Protein AF-A0A814M4G8-F1 (afdb_monomer_lite)

Foldseek 3Di:
DPPVVVCVVVQVVCCVPFVKHWDWDQDPVVRDIDIDIDGPPVVVVVSVVVVVVVVVVVVVPPVPPCPPPPPDDPVVVVVQVQLVVLVCLLAVLPDDPVNLCCCPPNPPHDPLSPLSSVSNCQCNVVVHDDDDPSCVCRRNNVPPDDPPPPPDDDDD

pLDDT: mean 81.51, std 15.32, range [40.41, 97.06]

Sequence (156 aa):
MKMSHIFKPMIWRWEAERQAKITVNPNTSTKNITVKVVARDSDYENIKKEFKSFVRWLGYCAVMRRVPPRVFRPQVRAQYHDIEERISHITDTKRTSIDLYKSVKGPNATRETRMEVVAWIAVCKFSCKVEGGFIRDWVVGVYTSRPADSSLKPKE

Structure (mmCIF, N/CA/C/O backbone):
data_AF-A0A814M4G8-F1
#
_entry.id   AF-A0A814M4G8-F1
#
loop_
_atom_site.group_PDB
_atom_site.id
_atom_site.type_symbol
_atom_site.label_atom_id
_atom_site.label_alt_id
_atom_site.label_comp_id
_atom_site.label_asym_id
_atom_site.label_entity_id
_atom_site.label_seq_id
_atom_site.pdbx_PDB_ins_code
_atom_site.Cartn_x
_atom_site.Cartn_y
_atom_site.Cartn_z
_atom_site.occupancy
_atom_site.B_iso_or_equiv
_atom_site.auth_seq_id
_atom_site.auth_comp_id
_atom_site.auth_asym_id
_atom_site.auth_atom_id
_atom_site.pdbx_PDB_model_num
ATOM 1 N N . MET A 1 1 ? -15.710 3.480 -4.086 1.00 45.94 1 MET A N 1
ATOM 2 C CA . MET A 1 1 ? -14.853 3.178 -2.917 1.00 45.94 1 MET A CA 1
ATOM 3 C C . MET A 1 1 ? -15.509 3.803 -1.687 1.00 45.94 1 MET A C 1
ATOM 5 O O . MET A 1 1 ? -15.704 5.013 -1.687 1.00 45.94 1 MET A O 1
ATOM 9 N N . LYS A 1 2 ? -15.968 3.011 -0.705 1.00 60.41 2 LYS A N 1
ATOM 10 C CA . LYS A 1 2 ? -16.637 3.556 0.494 1.00 60.41 2 LYS A CA 1
ATOM 11 C C . LYS A 1 2 ? -15.586 4.265 1.358 1.00 60.41 2 LYS A C 1
ATOM 13 O O . LYS A 1 2 ? -14.723 3.602 1.925 1.00 60.41 2 LYS A O 1
ATOM 18 N N . MET A 1 3 ? -15.646 5.599 1.442 1.00 70.06 3 MET A N 1
ATOM 19 C CA . MET A 1 3 ? -14.689 6.415 2.213 1.00 70.06 3 MET A CA 1
ATOM 20 C C . MET A 1 3 ? -14.584 6.005 3.688 1.00 70.06 3 MET A C 1
ATOM 22 O O . MET A 1 3 ? -13.578 6.289 4.315 1.00 70.06 3 MET A O 1
ATOM 26 N N . SER A 1 4 ? -15.562 5.288 4.245 1.00 78.62 4 SER A N 1
ATOM 27 C CA . SER A 1 4 ? -15.514 4.803 5.628 1.00 78.62 4 SER A CA 1
ATOM 28 C C . SER A 1 4 ? -14.353 3.842 5.916 1.00 78.62 4 SER A C 1
ATOM 30 O O . SER A 1 4 ? -13.894 3.778 7.053 1.00 78.62 4 SER A O 1
ATOM 32 N N . HIS A 1 5 ? -13.829 3.123 4.915 1.00 84.12 5 HIS A N 1
ATOM 33 C CA . HIS A 1 5 ? -12.745 2.158 5.136 1.00 84.12 5 HIS A CA 1
ATOM 34 C C . HIS A 1 5 ? -11.422 2.802 5.558 1.00 84.12 5 HIS A C 1
ATOM 36 O O . HIS A 1 5 ? -10.676 2.178 6.306 1.00 84.12 5 HIS A O 1
ATOM 42 N N . ILE A 1 6 ? -11.152 4.044 5.141 1.00 87.12 6 ILE A N 1
ATOM 43 C CA . ILE A 1 6 ? -9.894 4.740 5.467 1.00 87.12 6 ILE A CA 1
ATOM 44 C C . ILE A 1 6 ? -9.783 5.055 6.966 1.00 87.12 6 ILE A C 1
ATOM 46 O O . ILE A 1 6 ? -8.686 5.225 7.481 1.00 87.12 6 ILE A O 1
ATOM 50 N N . PHE A 1 7 ? -10.919 5.099 7.670 1.00 90.81 7 PHE A N 1
ATOM 51 C CA . PHE A 1 7 ? -10.979 5.361 9.106 1.00 90.81 7 PHE A CA 1
ATOM 52 C C . PHE A 1 7 ? -10.863 4.084 9.949 1.00 90.81 7 PHE A C 1
ATOM 54 O O . PHE A 1 7 ? -10.677 4.189 11.156 1.00 90.81 7 PHE A O 1
ATOM 61 N N . LYS A 1 8 ? -10.950 2.882 9.351 1.00 92.06 8 LYS A N 1
ATOM 62 C CA . LYS A 1 8 ? -10.970 1.606 10.094 1.00 92.06 8 LYS A CA 1
ATOM 63 C C . LYS A 1 8 ? -9.789 1.419 11.055 1.00 92.06 8 LYS A C 1
ATOM 65 O O . LYS A 1 8 ? -10.059 1.040 12.188 1.00 92.06 8 LYS A O 1
ATOM 70 N N . PRO A 1 9 ? -8.526 1.690 10.672 1.00 91.88 9 PRO A N 1
ATOM 71 C CA . PRO A 1 9 ? -7.402 1.516 11.595 1.00 91.88 9 PRO A CA 1
ATOM 72 C C . PRO A 1 9 ? -7.505 2.432 12.819 1.00 91.88 9 PRO A C 1
ATOM 74 O O . PRO A 1 9 ? -7.268 2.002 13.943 1.00 91.88 9 PRO A O 1
ATOM 77 N N . MET A 1 10 ? -7.921 3.682 12.602 1.00 93.12 10 MET A N 1
ATOM 78 C CA . MET A 1 10 ? -8.103 4.656 13.676 1.00 93.12 10 MET A CA 1
ATOM 79 C C . MET A 1 10 ? -9.275 4.270 14.5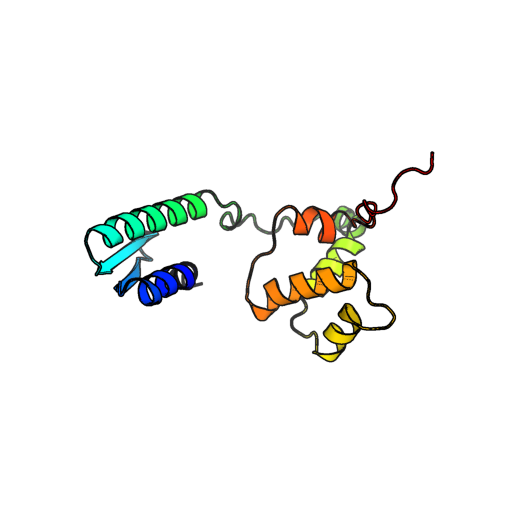88 1.00 93.12 10 MET A C 1
ATOM 81 O O . MET A 1 10 ? -9.129 4.322 15.804 1.00 93.12 10 MET A O 1
ATOM 85 N N . ILE A 1 11 ? -10.406 3.836 14.016 1.00 95.50 11 ILE A N 1
ATOM 86 C CA . ILE A 1 11 ? -11.563 3.328 14.773 1.00 95.50 11 ILE A CA 1
ATOM 87 C C . ILE A 1 11 ? -11.144 2.141 15.641 1.00 95.50 11 ILE A C 1
ATOM 89 O O . ILE A 1 11 ? -11.350 2.173 16.849 1.00 95.50 11 ILE A O 1
ATOM 93 N N . TRP A 1 12 ? -10.499 1.142 15.032 1.00 94.81 12 TRP A N 1
ATOM 94 C CA . TRP A 1 12 ? -10.065 -0.072 15.717 1.00 94.81 12 TRP A CA 1
ATOM 95 C C . TRP A 1 12 ? -9.160 0.233 16.910 1.00 94.81 12 TRP A C 1
ATOM 97 O O . TRP A 1 12 ? -9.372 -0.316 17.985 1.00 94.81 12 TRP A O 1
ATOM 107 N N . ARG A 1 13 ? -8.194 1.145 16.752 1.00 95.12 13 ARG A N 1
ATOM 108 C CA . ARG A 1 13 ? -7.275 1.503 17.837 1.00 95.12 13 ARG A CA 1
ATOM 109 C C . ARG A 1 13 ? -8.011 2.108 19.037 1.00 95.12 13 ARG A C 1
ATOM 111 O O . ARG A 1 13 ? -7.778 1.698 20.166 1.00 95.12 13 ARG A O 1
ATOM 118 N N . TRP A 1 14 ? -8.930 3.045 18.803 1.00 95.81 14 TRP A N 1
ATOM 119 C CA . TRP A 1 14 ? -9.702 3.671 19.884 1.00 95.81 14 TRP A CA 1
ATOM 120 C C . TRP A 1 14 ? -10.714 2.719 20.532 1.00 95.81 14 TRP A C 1
ATOM 122 O O . TRP A 1 14 ? -10.915 2.773 21.746 1.00 95.81 14 TRP A O 1
ATOM 132 N N . GLU A 1 15 ? -11.321 1.832 19.743 1.00 95.56 15 GLU A N 1
ATOM 133 C CA . GLU A 1 15 ? -12.217 0.786 20.245 1.00 95.56 15 GLU A CA 1
ATOM 134 C C . GLU A 1 15 ? -11.466 -0.232 21.114 1.00 95.56 15 GLU A C 1
ATOM 136 O O . GLU A 1 15 ? -11.935 -0.572 22.200 1.00 95.56 15 GLU A O 1
ATOM 141 N N . ALA A 1 16 ? -10.278 -0.664 20.681 1.00 92.94 16 ALA A N 1
ATOM 142 C CA . ALA A 1 16 ? -9.472 -1.657 21.384 1.00 92.94 16 ALA A CA 1
ATOM 143 C C . ALA A 1 16 ? -8.805 -1.107 22.656 1.00 92.94 16 ALA A C 1
ATOM 145 O O . ALA A 1 16 ? -8.797 -1.780 23.683 1.00 92.94 16 ALA A O 1
ATOM 146 N N . GLU A 1 17 ? -8.243 0.103 22.607 1.00 92.06 17 GLU A N 1
ATOM 147 C CA . GLU A 1 17 ? -7.410 0.629 23.700 1.00 92.06 17 GLU A CA 1
ATOM 148 C C . GLU A 1 17 ? -8.202 1.401 24.760 1.00 92.06 17 GLU A C 1
ATOM 150 O O . GLU A 1 17 ? -7.778 1.486 25.912 1.00 92.06 17 GLU A O 1
ATOM 155 N N . ARG A 1 18 ? -9.321 2.028 24.376 1.00 90.00 18 ARG A N 1
ATOM 156 C CA . ARG A 1 18 ? -9.979 3.059 25.199 1.00 90.00 18 ARG A CA 1
ATOM 157 C C . ARG A 1 18 ? -11.468 2.820 25.420 1.00 90.00 18 ARG A C 1
ATOM 159 O O . ARG A 1 18 ? -12.135 3.689 25.973 1.00 90.00 18 ARG A O 1
ATOM 166 N N . GLN A 1 19 ? -11.994 1.665 24.996 1.00 90.69 19 GLN A N 1
ATOM 167 C CA . GLN A 1 19 ? -13.423 1.325 25.084 1.00 90.69 19 GLN A CA 1
ATOM 168 C C . GLN A 1 19 ? -14.340 2.396 24.459 1.00 90.69 19 GLN A C 1
ATOM 170 O O . GLN A 1 19 ? -15.509 2.524 24.825 1.00 90.69 19 GLN A O 1
ATOM 175 N N . ALA A 1 20 ? -13.816 3.190 23.522 1.00 95.12 20 ALA A N 1
ATOM 176 C CA . ALA A 1 20 ? -14.610 4.155 22.781 1.00 95.12 20 ALA A CA 1
ATOM 177 C C . ALA A 1 20 ? -15.437 3.414 21.731 1.00 95.12 20 ALA A C 1
ATOM 179 O O . ALA A 1 20 ? -14.984 2.412 21.199 1.00 95.12 20 ALA A O 1
ATOM 180 N N . LYS A 1 21 ? -16.619 3.913 21.376 1.00 97.06 21 LYS A N 1
ATOM 181 C CA . LYS A 1 21 ? -17.397 3.411 20.237 1.00 97.06 21 LYS A CA 1
ATOM 182 C C . LYS A 1 21 ? -17.501 4.504 19.189 1.00 97.06 21 LYS A C 1
ATOM 184 O O . LYS A 1 21 ? -18.025 5.584 19.478 1.00 97.06 21 LYS A O 1
ATOM 189 N N . ILE A 1 22 ? -17.010 4.240 17.978 1.00 96.56 22 ILE A N 1
ATOM 190 C CA . ILE A 1 22 ? -16.932 5.254 16.920 1.00 96.56 22 ILE A CA 1
ATOM 191 C C . ILE A 1 22 ? -17.718 4.791 15.698 1.00 96.56 22 ILE A C 1
ATOM 193 O O . ILE A 1 22 ? -17.486 3.729 15.136 1.00 96.56 22 ILE A O 1
ATOM 197 N N . THR A 1 23 ? -18.658 5.614 15.243 1.00 96.06 23 THR A N 1
ATOM 198 C CA . THR A 1 23 ? -19.442 5.351 14.031 1.00 96.06 23 THR A CA 1
ATOM 199 C C . THR A 1 23 ? -19.206 6.454 13.011 1.00 96.06 23 THR A C 1
ATOM 201 O O . THR A 1 23 ? -19.483 7.624 13.274 1.00 96.06 23 THR A O 1
ATOM 204 N N . VAL A 1 24 ? -18.715 6.079 11.829 1.00 94.00 24 VAL A N 1
ATOM 205 C CA . VAL A 1 24 ? -18.460 7.004 10.718 1.00 94.00 24 VAL A CA 1
ATOM 206 C C . VAL A 1 24 ? -19.509 6.794 9.635 1.00 94.00 24 VAL A C 1
ATOM 208 O O . VAL A 1 24 ? -19.506 5.775 8.946 1.00 94.00 24 VAL A O 1
ATOM 211 N N . ASN A 1 25 ? -20.374 7.791 9.461 1.00 91.69 25 ASN A N 1
ATOM 212 C CA . ASN A 1 25 ? -21.422 7.797 8.449 1.00 91.69 25 ASN A CA 1
ATOM 213 C C . ASN A 1 25 ? -21.074 8.821 7.359 1.00 91.69 25 ASN A C 1
ATOM 215 O O . ASN A 1 25 ? -21.193 10.029 7.589 1.00 91.69 25 ASN A O 1
ATOM 219 N N . PRO A 1 26 ? -20.615 8.376 6.177 1.00 87.94 26 PRO A N 1
ATOM 220 C CA . PRO A 1 26 ? -20.403 9.275 5.054 1.00 87.94 26 PRO A CA 1
ATOM 221 C C . PRO A 1 26 ? -21.757 9.704 4.478 1.00 87.94 26 PRO A C 1
ATOM 223 O O . PRO A 1 26 ? -22.569 8.859 4.105 1.00 87.94 26 PRO A O 1
ATOM 226 N N . ASN A 1 27 ? -21.987 11.012 4.369 1.00 86.69 27 ASN A N 1
ATOM 227 C CA . ASN A 1 27 ? -23.134 11.557 3.659 1.00 86.69 27 ASN A CA 1
ATOM 228 C C . ASN A 1 27 ? -22.729 11.875 2.212 1.00 86.69 27 ASN A C 1
ATOM 230 O O . ASN A 1 27 ? -21.997 12.828 1.938 1.00 86.69 27 ASN A O 1
ATOM 234 N N . THR A 1 28 ? -23.198 11.055 1.272 1.00 81.44 28 THR A N 1
ATOM 235 C CA . THR A 1 28 ? -22.843 11.172 -0.147 1.00 81.44 28 THR A CA 1
ATOM 236 C C . THR A 1 28 ? -23.442 12.401 -0.824 1.00 81.44 28 THR A C 1
ATOM 238 O O . THR A 1 28 ? -22.832 12.897 -1.767 1.00 81.44 28 THR A O 1
ATOM 241 N N . SER A 1 29 ? -24.587 12.914 -0.360 1.00 84.62 29 SER A N 1
ATOM 242 C CA . SER A 1 29 ? -25.237 14.075 -0.986 1.00 84.62 29 SER A CA 1
ATOM 243 C C . SER A 1 29 ? -24.531 15.384 -0.639 1.00 84.62 29 SER A C 1
ATOM 245 O O . SER A 1 29 ? -24.326 16.227 -1.506 1.00 84.62 29 SER A O 1
ATOM 247 N N . THR A 1 30 ? -24.089 15.532 0.610 1.00 84.81 30 THR A N 1
ATOM 248 C CA . THR A 1 30 ? -23.445 16.764 1.099 1.00 84.81 30 THR A CA 1
ATOM 249 C C . THR A 1 30 ? -21.920 16.720 1.054 1.00 84.81 30 THR A C 1
ATOM 251 O O . THR A 1 30 ? -21.276 17.712 1.379 1.00 84.81 30 THR A O 1
ATOM 254 N N . LYS A 1 31 ? -21.325 15.576 0.680 1.00 81.25 31 LYS A N 1
ATOM 255 C CA . LYS A 1 31 ? -19.877 15.299 0.790 1.00 81.25 31 LYS A CA 1
ATOM 256 C C . LYS A 1 31 ? -19.323 15.476 2.212 1.00 81.25 31 LYS A C 1
ATOM 258 O O . LYS A 1 31 ? -18.109 15.540 2.395 1.00 81.25 31 LYS A O 1
ATOM 263 N N . ASN A 1 32 ? -20.197 15.506 3.214 1.00 86.00 32 ASN A N 1
ATOM 264 C CA . ASN A 1 32 ? -19.817 15.621 4.612 1.00 86.00 32 ASN A CA 1
ATOM 265 C C . ASN A 1 32 ? -19.661 14.234 5.239 1.00 86.00 32 ASN A C 1
ATOM 267 O O . ASN A 1 32 ? -20.310 13.264 4.846 1.00 86.00 32 ASN A O 1
ATOM 271 N N . ILE A 1 33 ? -18.799 14.141 6.248 1.00 87.69 33 ILE A N 1
ATOM 272 C CA . ILE A 1 33 ? -18.613 12.928 7.043 1.00 87.69 33 ILE A CA 1
ATOM 273 C C . ILE A 1 33 ? -19.102 13.230 8.453 1.00 87.69 33 ILE A C 1
ATOM 275 O O . ILE A 1 33 ? -18.593 14.139 9.106 1.00 87.69 33 ILE A O 1
ATOM 279 N N . THR A 1 34 ? -20.080 12.463 8.929 1.00 92.62 34 THR A N 1
ATOM 280 C CA . THR A 1 34 ? -20.549 12.551 10.312 1.00 92.62 34 THR A CA 1
ATOM 281 C C . THR A 1 34 ? -19.865 11.468 11.133 1.00 92.62 34 THR A C 1
ATOM 283 O O . THR A 1 34 ? -20.009 10.279 10.846 1.00 92.62 34 THR A O 1
ATOM 286 N N . VAL A 1 35 ? -19.130 11.879 12.165 1.00 93.69 35 VAL A N 1
ATOM 287 C CA . VAL A 1 35 ? -18.472 10.977 13.116 1.00 93.69 35 VAL A CA 1
ATOM 288 C C . VAL A 1 35 ? -19.224 11.060 14.440 1.00 93.69 35 VAL A C 1
ATOM 290 O O . VAL A 1 35 ? -19.291 12.128 15.042 1.00 93.69 35 VAL A O 1
ATOM 293 N N . LYS A 1 36 ? -19.818 9.948 14.875 1.00 95.88 36 LYS A N 1
ATOM 294 C CA . LYS A 1 36 ? -20.417 9.806 16.207 1.00 95.88 36 LYS A CA 1
ATOM 295 C C . LYS A 1 36 ? -19.421 9.085 17.108 1.00 95.88 36 LYS A C 1
ATOM 297 O O . LYS A 1 36 ? -18.923 8.029 16.725 1.00 95.88 36 LYS A O 1
ATOM 302 N N . VAL A 1 37 ? -19.144 9.650 18.279 1.00 96.25 37 VAL A N 1
ATOM 303 C CA . VAL A 1 37 ? -18.189 9.113 19.258 1.00 96.25 37 VAL A CA 1
ATOM 304 C C . VAL A 1 37 ? -18.907 8.950 20.591 1.00 96.25 37 VAL A C 1
ATOM 306 O O . VAL A 1 37 ? -19.554 9.886 21.050 1.00 96.25 37 VAL A O 1
ATOM 309 N N . VAL A 1 38 ? -18.786 7.773 21.200 1.00 96.69 38 VAL A N 1
ATOM 310 C CA . VAL A 1 38 ? -19.201 7.501 22.582 1.00 96.69 38 VAL A CA 1
ATOM 311 C C . VAL A 1 38 ? -17.945 7.096 23.350 1.00 96.69 38 VAL A C 1
ATOM 313 O O . VAL A 1 38 ? -17.389 6.034 23.082 1.00 96.69 38 VAL A O 1
ATOM 316 N N . ALA A 1 39 ? -17.452 7.965 24.231 1.00 96.19 39 ALA A N 1
ATOM 317 C CA . ALA A 1 39 ? -16.210 7.786 24.990 1.00 96.19 39 ALA A CA 1
ATOM 318 C C . ALA A 1 39 ? -16.240 8.637 26.276 1.00 96.19 39 ALA A C 1
ATOM 320 O O . ALA A 1 39 ? -17.155 9.438 26.455 1.00 96.19 39 ALA A O 1
ATOM 321 N N . ARG A 1 40 ? -15.234 8.489 27.150 1.00 94.00 40 ARG A N 1
ATOM 322 C CA . ARG A 1 40 ? -15.003 9.410 28.282 1.00 94.00 40 ARG A CA 1
ATOM 323 C C . ARG A 1 40 ? -14.642 10.803 27.762 1.00 94.00 40 ARG A C 1
ATOM 325 O O . ARG A 1 40 ? -14.006 10.901 26.715 1.00 94.00 40 ARG A O 1
ATOM 332 N N . ASP A 1 41 ? -14.948 11.859 28.512 1.00 93.38 41 ASP A N 1
ATOM 333 C CA . ASP A 1 41 ? -14.704 13.249 28.083 1.00 93.38 41 ASP A CA 1
ATOM 334 C C . ASP A 1 41 ? -13.243 13.514 27.682 1.00 93.38 41 ASP A C 1
ATOM 336 O O . ASP A 1 41 ? -12.976 14.144 26.656 1.00 93.38 41 ASP A O 1
ATOM 340 N N . SER A 1 42 ? -12.285 12.961 28.437 1.00 91.94 42 SER A N 1
ATOM 341 C CA . SER A 1 42 ? -10.855 13.084 28.130 1.00 91.94 42 SER A CA 1
ATOM 342 C C . SER A 1 42 ? -10.464 12.408 26.813 1.00 91.94 42 SER A C 1
ATOM 344 O O . SER A 1 42 ? -9.601 12.905 26.092 1.00 91.94 42 SER A O 1
ATOM 346 N N . ASP A 1 43 ? -11.093 11.281 26.475 1.00 95.44 43 ASP A N 1
ATOM 347 C CA . ASP A 1 43 ? -10.830 10.555 25.231 1.00 95.44 43 ASP A CA 1
ATOM 348 C C . ASP A 1 43 ? -11.599 11.171 24.055 1.00 95.44 43 ASP A C 1
ATOM 350 O O . ASP A 1 43 ? -11.081 11.217 22.941 1.00 95.44 43 ASP A O 1
ATOM 354 N N . TYR A 1 44 ? -12.795 11.717 24.295 1.00 95.50 44 TYR A N 1
ATOM 355 C CA . TYR A 1 44 ? -13.628 12.360 23.279 1.00 95.50 44 TYR A CA 1
ATOM 356 C C . TYR A 1 44 ? -12.897 13.510 22.577 1.00 95.50 44 TYR A C 1
ATOM 358 O O . TYR A 1 44 ? -12.849 13.549 21.343 1.00 95.50 44 TYR A O 1
ATOM 366 N N . GLU A 1 45 ? -12.276 14.421 23.333 1.00 94.88 45 GLU A N 1
ATOM 367 C CA . GLU A 1 45 ? -11.542 15.543 22.735 1.00 94.88 45 GLU A CA 1
ATOM 368 C C . GLU A 1 45 ? -10.275 15.081 21.993 1.00 94.88 45 GLU A C 1
ATOM 370 O O . GLU A 1 45 ? -9.958 15.618 20.926 1.00 94.88 45 GLU A O 1
ATOM 375 N N . ASN A 1 46 ? -9.603 14.026 22.468 1.00 95.31 46 ASN A N 1
ATOM 376 C CA . ASN A 1 46 ? -8.457 13.433 21.771 1.00 95.31 46 ASN A CA 1
ATOM 377 C C . ASN A 1 46 ? -8.866 12.780 20.442 1.00 95.31 46 ASN A C 1
ATOM 379 O O . ASN A 1 46 ? -8.272 13.083 19.404 1.00 95.31 46 ASN A O 1
ATOM 383 N N . ILE A 1 47 ? -9.922 11.961 20.450 1.00 95.31 47 ILE A N 1
ATOM 384 C CA . ILE A 1 47 ? -10.495 11.332 19.251 1.00 95.31 47 ILE A CA 1
ATOM 385 C C . ILE A 1 47 ? -10.891 12.412 18.243 1.00 95.31 47 ILE A C 1
ATOM 387 O O . ILE A 1 47 ? -10.522 12.358 17.070 1.00 95.31 47 ILE A O 1
ATOM 391 N N . LYS A 1 48 ? -11.607 13.445 18.691 1.00 94.25 48 LYS A N 1
ATOM 392 C CA . LYS A 1 48 ? -12.054 14.555 17.844 1.00 94.25 48 LYS A CA 1
ATOM 393 C C . LYS A 1 48 ? -10.883 15.319 17.230 1.00 94.25 48 LYS A C 1
ATOM 395 O O . LYS A 1 48 ? -10.922 15.629 16.036 1.00 94.25 48 LYS A O 1
ATOM 400 N N . LYS A 1 49 ? -9.843 15.622 18.015 1.00 94.81 49 LYS A N 1
ATOM 401 C CA . LYS A 1 49 ? -8.624 16.286 17.532 1.00 94.81 49 LYS A CA 1
ATOM 402 C C . LYS A 1 49 ? -7.924 15.440 16.475 1.00 94.81 49 LYS A C 1
ATOM 404 O O . LYS A 1 49 ? -7.533 15.970 15.435 1.00 94.81 49 LYS A O 1
ATOM 409 N N . GLU A 1 50 ? -7.808 14.140 16.707 1.00 94.75 50 GLU A N 1
ATOM 410 C CA . GLU A 1 50 ? -7.161 13.235 15.770 1.00 94.75 50 GLU A CA 1
ATOM 411 C C . GLU A 1 50 ? -7.946 13.083 14.466 1.00 94.75 50 GLU A C 1
ATOM 413 O O . GLU A 1 50 ? -7.375 13.277 13.395 1.00 94.75 50 GLU A O 1
ATOM 418 N N . PHE A 1 51 ? -9.258 12.838 14.533 1.00 94.12 51 PHE A N 1
ATOM 419 C CA . PHE A 1 51 ? -10.105 12.762 13.341 1.00 94.12 51 PHE A CA 1
ATOM 420 C C . PHE A 1 51 ? -10.047 14.061 12.530 1.00 94.12 51 PHE A C 1
ATOM 422 O O . PHE A 1 51 ? -9.923 14.010 11.307 1.00 94.12 51 PHE A O 1
ATOM 429 N N . LYS A 1 52 ? -10.073 15.231 13.185 1.00 92.75 52 LYS A N 1
ATOM 430 C CA . LYS A 1 52 ? -9.888 16.525 12.506 1.00 92.75 52 LYS A CA 1
ATOM 431 C C . LYS A 1 52 ? -8.518 16.631 11.841 1.00 92.75 52 LYS A C 1
ATOM 433 O O . LYS A 1 52 ? -8.443 17.068 10.695 1.00 92.75 52 LYS A O 1
ATOM 438 N N . SER A 1 53 ? -7.454 16.242 12.542 1.00 91.31 53 SER A N 1
ATOM 439 C CA . SER A 1 53 ? -6.090 16.255 12.007 1.00 91.31 53 SER A CA 1
ATOM 440 C C . SER A 1 53 ? -5.968 15.350 10.781 1.00 91.31 53 SER A C 1
ATOM 442 O O . SER A 1 53 ? -5.484 15.778 9.736 1.00 91.31 53 SER A O 1
ATOM 444 N N . PHE A 1 54 ? -6.506 14.134 10.868 1.00 89.31 54 PHE A N 1
ATOM 445 C CA . PHE A 1 54 ? -6.496 13.156 9.789 1.00 89.31 54 PHE A CA 1
ATOM 446 C C . PHE A 1 54 ? -7.320 13.609 8.578 1.00 89.31 54 PHE A C 1
ATOM 448 O O . PHE A 1 54 ? -6.846 13.519 7.449 1.00 89.31 54 PHE A O 1
ATOM 455 N N . VAL A 1 55 ? -8.518 14.167 8.784 1.00 85.69 55 VAL A N 1
ATOM 456 C CA . VAL A 1 55 ? -9.337 14.732 7.694 1.00 85.69 55 VAL A CA 1
ATOM 457 C C . VAL A 1 55 ? -8.643 15.928 7.043 1.00 85.69 55 VAL A C 1
ATOM 459 O O . VAL A 1 55 ? -8.641 16.046 5.819 1.00 85.69 55 VAL A O 1
ATOM 462 N N . ARG A 1 56 ? -8.014 16.799 7.840 1.00 85.19 56 ARG A N 1
ATOM 463 C CA . ARG A 1 56 ? -7.231 17.925 7.324 1.00 85.19 56 ARG A CA 1
ATOM 464 C C . ARG A 1 56 ? -6.060 17.426 6.478 1.00 85.19 56 ARG A C 1
ATOM 466 O O . ARG A 1 56 ? -5.890 17.894 5.358 1.00 85.19 56 ARG A O 1
ATOM 473 N N . TRP A 1 57 ? -5.304 16.450 6.979 1.00 85.12 57 TRP A N 1
ATOM 474 C CA . TRP A 1 57 ? -4.224 15.793 6.243 1.00 85.12 57 TRP A CA 1
ATOM 475 C C . TRP A 1 57 ? -4.728 15.172 4.932 1.00 85.12 57 TRP A C 1
ATOM 477 O O . TRP A 1 57 ? -4.176 15.471 3.877 1.00 85.12 57 TRP A O 1
ATOM 487 N N . LEU A 1 58 ? -5.841 14.429 4.964 1.00 80.25 58 LEU A N 1
ATOM 488 C CA . LEU A 1 58 ? -6.485 13.867 3.770 1.00 80.25 58 LEU A CA 1
ATOM 489 C C . LEU A 1 58 ? -6.851 14.940 2.735 1.00 80.25 58 LEU A C 1
ATOM 491 O O . LEU A 1 58 ? -6.714 14.698 1.538 1.00 80.25 58 LEU A O 1
ATOM 495 N N . GLY A 1 59 ? -7.298 16.118 3.179 1.00 74.12 59 GLY A N 1
ATOM 496 C CA . GLY A 1 59 ? -7.606 17.249 2.302 1.00 74.12 59 GLY A CA 1
ATOM 497 C C . GLY A 1 59 ? -6.376 17.842 1.607 1.00 74.12 59 GLY A C 1
ATOM 498 O O . GLY A 1 59 ? -6.483 18.313 0.475 1.00 74.12 59 GLY A O 1
ATOM 499 N N . TYR A 1 60 ? -5.206 17.790 2.252 1.00 73.31 60 TYR A N 1
ATOM 500 C CA . TYR A 1 60 ? -3.936 18.245 1.674 1.00 73.31 60 TYR A CA 1
ATOM 501 C C . TYR A 1 60 ? -3.190 17.159 0.896 1.00 73.31 60 TYR A C 1
ATOM 503 O O . TYR A 1 60 ? -2.320 17.477 0.083 1.00 73.31 60 TYR A O 1
ATOM 511 N N . CYS A 1 61 ? -3.520 15.885 1.100 1.00 65.94 61 CYS A N 1
ATOM 512 C CA . CYS A 1 61 ? -2.907 14.792 0.366 1.00 65.94 61 CYS A CA 1
ATOM 513 C C . CYS A 1 61 ? -3.194 14.895 -1.138 1.00 65.94 61 CYS A C 1
ATOM 515 O O . CYS A 1 61 ? -4.312 14.663 -1.607 1.00 65.94 61 CYS A O 1
ATOM 517 N N . ALA A 1 62 ? -2.130 15.123 -1.918 1.00 47.94 62 ALA A N 1
ATOM 518 C CA . ALA A 1 62 ? -2.132 15.029 -3.380 1.00 47.94 62 ALA A CA 1
ATOM 519 C C . ALA A 1 62 ? -2.656 13.668 -3.889 1.00 47.94 62 ALA A C 1
ATOM 521 O O . ALA A 1 62 ? -3.124 13.573 -5.020 1.00 47.94 62 ALA A O 1
ATOM 522 N N . VAL A 1 63 ? -2.662 12.647 -3.023 1.00 46.22 63 VAL A N 1
ATOM 523 C CA . VAL A 1 63 ? -3.237 11.310 -3.224 1.00 46.22 63 VAL A CA 1
ATOM 524 C C . VAL A 1 63 ? -4.690 11.331 -3.716 1.00 46.22 63 VAL A C 1
ATOM 526 O O . VAL A 1 63 ? -5.073 10.440 -4.472 1.00 46.22 63 VAL A O 1
ATOM 529 N N . MET A 1 64 ? -5.485 12.332 -3.319 1.00 40.41 64 MET A N 1
ATOM 530 C CA . MET A 1 64 ? -6.913 12.451 -3.658 1.00 40.41 64 MET A CA 1
ATOM 531 C C . MET A 1 64 ? -7.188 13.407 -4.824 1.00 40.41 64 MET A C 1
ATOM 533 O O . MET A 1 64 ? -8.294 13.406 -5.373 1.00 40.41 64 MET A O 1
ATOM 537 N N . ARG A 1 65 ? -6.193 14.188 -5.268 1.00 41.28 65 ARG A N 1
ATOM 538 C CA . ARG A 1 65 ? -6.281 14.827 -6.581 1.00 41.28 65 ARG A CA 1
ATOM 539 C C . ARG A 1 65 ? -6.108 13.709 -7.598 1.00 41.28 65 ARG A C 1
ATOM 541 O O . ARG A 1 65 ? -4.993 13.276 -7.867 1.00 41.28 65 ARG A O 1
ATOM 548 N N . ARG A 1 66 ? -7.228 13.238 -8.159 1.00 41.31 66 ARG A N 1
ATOM 549 C CA . ARG A 1 66 ? -7.242 12.514 -9.435 1.00 41.31 66 ARG A CA 1
ATOM 550 C C . ARG A 1 66 ? -6.647 13.443 -10.489 1.00 41.31 66 ARG A C 1
ATOM 552 O O . ARG A 1 66 ? -7.369 14.080 -11.245 1.00 41.31 66 ARG A O 1
ATOM 559 N N . VAL A 1 67 ? -5.328 13.550 -10.518 1.00 42.41 67 VAL A N 1
ATOM 560 C CA . VAL A 1 67 ? -4.644 13.846 -11.759 1.00 42.41 67 VAL A CA 1
ATOM 561 C C . VAL A 1 67 ? -4.867 12.566 -12.558 1.00 42.41 67 VAL A C 1
ATOM 563 O O . VAL A 1 67 ? -4.392 11.514 -12.117 1.00 42.41 67 VAL A O 1
ATOM 566 N N . PRO A 1 68 ? -5.680 12.578 -13.631 1.00 47.56 68 PRO A N 1
ATOM 567 C CA . PRO A 1 68 ? -5.723 11.426 -14.518 1.00 47.56 68 PRO A CA 1
ATOM 568 C C . PRO A 1 68 ? -4.273 11.095 -14.873 1.00 47.56 68 PRO A C 1
ATOM 570 O O . PRO A 1 68 ? -3.487 12.040 -15.032 1.00 47.56 68 PRO A O 1
ATOM 573 N N . PRO A 1 69 ? -3.887 9.806 -14.912 1.00 54.41 69 PRO A N 1
ATOM 574 C CA . PRO A 1 69 ? -2.522 9.444 -15.254 1.00 54.41 69 PRO A CA 1
ATOM 575 C C . PRO A 1 69 ? -2.165 10.221 -16.514 1.00 54.41 69 PRO A C 1
ATOM 577 O O . PRO A 1 69 ? -2.860 10.116 -17.527 1.00 54.41 69 PRO A O 1
ATOM 580 N N . ARG A 1 70 ? -1.163 11.103 -16.416 1.00 56.81 70 ARG A N 1
ATOM 581 C CA . ARG A 1 70 ? -0.652 11.785 -17.598 1.00 56.81 70 ARG A CA 1
ATOM 582 C C . ARG A 1 70 ? -0.021 10.680 -18.416 1.00 56.81 70 ARG A C 1
ATOM 584 O O . ARG A 1 70 ? 1.084 10.246 -18.112 1.00 56.81 70 ARG A O 1
ATOM 591 N N . VAL A 1 71 ? -0.777 10.171 -19.382 1.00 61.03 71 VAL A N 1
ATOM 592 C CA . VAL A 1 71 ? -0.277 9.179 -20.319 1.00 61.03 71 VAL A CA 1
ATOM 593 C C . VAL A 1 71 ? 0.876 9.860 -21.039 1.00 61.03 71 VAL A C 1
ATOM 595 O O . VAL A 1 71 ? 0.684 10.886 -21.698 1.00 61.03 71 VAL A O 1
ATOM 598 N N . PHE A 1 72 ? 2.088 9.353 -20.825 1.00 62.81 72 PHE A N 1
ATOM 599 C CA . PHE A 1 72 ? 3.250 9.854 -21.538 1.00 62.81 72 PHE A CA 1
ATOM 600 C C . PHE A 1 72 ? 2.998 9.710 -23.036 1.00 62.81 72 PHE A C 1
ATOM 602 O O . PHE A 1 72 ? 2.425 8.718 -23.494 1.00 62.81 72 PHE A O 1
ATOM 609 N N . ARG A 1 73 ? 3.419 10.712 -23.814 1.00 77.06 73 ARG A N 1
ATOM 610 C CA . ARG A 1 73 ? 3.395 10.591 -25.274 1.00 77.06 73 ARG A CA 1
ATOM 611 C C . ARG A 1 73 ? 4.225 9.361 -25.674 1.00 77.06 73 ARG A C 1
ATOM 613 O O . ARG A 1 73 ? 5.236 9.111 -25.016 1.00 77.06 73 ARG A O 1
ATOM 620 N N . PRO A 1 74 ? 3.867 8.626 -26.741 1.00 78.75 74 PRO A N 1
ATOM 621 C CA . PRO A 1 74 ? 4.583 7.412 -27.139 1.00 78.75 74 PRO A CA 1
ATOM 622 C C . PRO A 1 74 ? 6.104 7.593 -27.256 1.00 78.75 74 PRO A C 1
ATOM 624 O O . PRO A 1 74 ? 6.855 6.725 -26.825 1.00 78.75 74 PRO A O 1
ATOM 627 N N . GLN A 1 75 ? 6.562 8.756 -27.742 1.00 80.25 75 GLN A N 1
ATOM 628 C CA . GLN A 1 75 ? 7.993 9.065 -27.873 1.00 80.25 75 GLN A CA 1
ATOM 629 C C . GLN A 1 75 ? 8.720 9.137 -26.522 1.00 80.25 75 GLN A C 1
ATOM 631 O O . GLN A 1 75 ? 9.883 8.770 -26.418 1.00 80.25 75 GLN A O 1
ATOM 636 N N . VAL A 1 76 ? 8.027 9.614 -25.490 1.00 73.06 76 VAL A N 1
ATOM 637 C CA . VAL A 1 76 ? 8.551 9.740 -24.125 1.00 73.06 76 VAL A CA 1
ATOM 638 C C . VAL A 1 76 ? 8.448 8.402 -23.397 1.00 73.06 76 VAL A C 1
ATOM 640 O O . VAL A 1 76 ? 9.330 8.036 -22.635 1.00 73.06 76 VAL A O 1
ATOM 643 N N . ARG A 1 77 ? 7.395 7.629 -23.680 1.00 76.56 77 ARG A N 1
ATOM 644 C CA . ARG A 1 77 ? 7.164 6.309 -23.089 1.00 76.56 77 ARG A CA 1
ATOM 645 C C . ARG A 1 77 ? 8.286 5.317 -23.410 1.00 76.56 77 ARG A C 1
ATOM 647 O O . ARG A 1 77 ? 8.720 4.588 -22.527 1.00 76.56 77 ARG A O 1
ATOM 654 N N . ALA A 1 78 ? 8.804 5.352 -24.641 1.00 79.25 78 ALA A N 1
ATOM 655 C CA . ALA A 1 78 ? 9.935 4.521 -25.060 1.00 79.25 78 ALA A CA 1
ATOM 656 C C . ALA A 1 78 ? 11.214 4.764 -24.233 1.00 79.25 78 ALA A C 1
ATOM 658 O O . ALA A 1 78 ? 12.029 3.859 -24.096 1.00 79.25 78 ALA A O 1
ATOM 659 N N . GLN A 1 79 ? 11.376 5.958 -23.651 1.00 80.88 79 GLN A N 1
ATOM 660 C CA . GLN A 1 79 ? 12.543 6.318 -22.836 1.00 80.88 79 GLN A CA 1
ATOM 661 C C . GLN A 1 79 ? 12.465 5.785 -21.396 1.00 80.88 79 GLN A C 1
ATOM 663 O O . GLN A 1 79 ? 13.449 5.876 -20.673 1.00 80.88 79 GLN A O 1
ATOM 668 N N . TYR A 1 80 ? 11.314 5.243 -20.982 1.00 82.88 80 TYR A N 1
ATOM 669 C CA . TYR A 1 80 ? 11.040 4.815 -19.604 1.00 82.88 80 TYR A CA 1
ATOM 670 C C . TYR A 1 80 ? 10.575 3.354 -19.515 1.00 82.88 80 TYR A C 1
ATOM 672 O O . TYR A 1 80 ? 9.842 2.988 -18.594 1.00 82.88 80 TYR A O 1
ATOM 680 N N . HIS A 1 81 ? 10.959 2.515 -20.482 1.00 83.12 81 HIS A N 1
ATOM 681 C CA . HIS A 1 81 ? 10.546 1.108 -20.532 1.00 83.12 81 HIS A CA 1
ATOM 682 C C . HIS A 1 81 ? 10.915 0.346 -19.249 1.00 83.12 81 HIS A C 1
ATOM 684 O O . HIS A 1 81 ? 10.125 -0.434 -18.727 1.00 83.12 81 HIS A O 1
ATOM 690 N N . ASP A 1 82 ? 12.093 0.623 -18.704 1.00 84.12 82 ASP A N 1
ATOM 691 C CA . ASP A 1 82 ? 12.613 0.055 -17.461 1.00 84.12 82 ASP A CA 1
ATOM 692 C C . ASP A 1 82 ? 11.769 0.433 -16.227 1.00 84.12 82 ASP A C 1
ATOM 694 O O . ASP A 1 82 ? 11.605 -0.354 -15.292 1.00 84.12 82 ASP A O 1
ATOM 698 N N . ILE A 1 83 ? 11.215 1.647 -16.202 1.00 85.06 83 ILE A N 1
ATOM 699 C CA . ILE A 1 83 ? 10.311 2.112 -15.143 1.00 85.06 83 ILE A CA 1
ATOM 700 C C . ILE A 1 83 ? 8.948 1.422 -15.282 1.00 85.06 83 ILE A C 1
ATOM 702 O O . ILE A 1 83 ? 8.374 0.986 -14.282 1.00 85.06 83 ILE A O 1
ATOM 706 N N . GLU A 1 84 ? 8.428 1.296 -16.507 1.00 85.62 84 GLU A N 1
ATOM 707 C CA . GLU A 1 84 ? 7.160 0.600 -16.759 1.00 85.62 84 GLU A CA 1
ATOM 708 C C . GLU A 1 84 ? 7.234 -0.882 -16.396 1.00 85.62 84 GLU A C 1
ATOM 710 O O . GLU A 1 84 ? 6.316 -1.402 -15.762 1.00 85.62 84 GLU A O 1
ATOM 715 N N . GLU A 1 85 ? 8.343 -1.541 -16.728 1.00 88.00 85 GLU A N 1
ATOM 716 C CA . GLU A 1 85 ? 8.606 -2.930 -16.366 1.00 88.00 85 GLU A CA 1
ATOM 717 C C . GLU A 1 85 ? 8.591 -3.112 -14.842 1.00 88.00 85 GLU A C 1
ATOM 719 O O . GLU A 1 85 ? 7.850 -3.947 -14.320 1.00 88.00 85 GLU A O 1
ATOM 724 N N . ARG A 1 86 ? 9.281 -2.250 -14.091 1.00 87.44 86 ARG A N 1
ATOM 725 C CA . ARG A 1 86 ? 9.256 -2.287 -12.619 1.00 87.44 86 ARG A CA 1
ATOM 726 C C . ARG A 1 86 ? 7.869 -2.024 -12.037 1.00 87.44 86 ARG A C 1
ATOM 728 O O . ARG A 1 86 ? 7.449 -2.701 -11.097 1.00 87.44 86 ARG A O 1
ATOM 735 N N . ILE A 1 87 ? 7.117 -1.073 -12.594 1.00 88.12 87 ILE A N 1
ATOM 736 C CA . ILE A 1 87 ? 5.724 -0.849 -12.180 1.00 88.12 87 ILE A CA 1
ATOM 737 C C . ILE A 1 87 ? 4.886 -2.102 -12.447 1.00 88.12 87 ILE A C 1
ATOM 739 O O . ILE A 1 87 ? 4.088 -2.494 -11.591 1.00 88.12 87 ILE A O 1
ATOM 743 N N . SER A 1 88 ? 5.074 -2.753 -13.596 1.00 89.25 88 SER A N 1
ATOM 744 C CA . SER A 1 88 ? 4.366 -3.985 -13.942 1.00 89.25 88 SER A CA 1
ATOM 745 C C . SER A 1 88 ? 4.662 -5.097 -12.932 1.00 89.25 88 SER A C 1
ATOM 747 O O . SER A 1 88 ? 3.738 -5.718 -12.414 1.00 89.25 88 SER A O 1
ATOM 749 N N . HIS A 1 89 ? 5.922 -5.251 -12.519 1.00 89.25 89 HIS A N 1
ATOM 750 C CA . HIS A 1 89 ? 6.343 -6.222 -11.511 1.00 89.25 89 HIS A CA 1
ATOM 751 C C . HIS A 1 89 ? 5.705 -5.977 -10.141 1.00 89.25 89 HIS A C 1
ATOM 753 O O . HIS A 1 89 ? 5.323 -6.922 -9.447 1.00 89.25 89 HIS A O 1
ATOM 759 N N . ILE A 1 90 ? 5.579 -4.709 -9.747 1.00 90.56 90 ILE A N 1
ATOM 760 C CA . ILE A 1 90 ? 4.975 -4.304 -8.472 1.00 90.56 90 ILE A CA 1
ATOM 761 C C . ILE A 1 90 ? 3.450 -4.458 -8.495 1.00 90.56 90 ILE A C 1
ATOM 763 O O . ILE A 1 90 ? 2.843 -4.683 -7.451 1.00 90.56 90 ILE A O 1
ATOM 767 N N . THR A 1 91 ? 2.820 -4.339 -9.664 1.00 89.44 91 THR A N 1
ATOM 768 C CA . THR A 1 91 ? 1.355 -4.335 -9.800 1.00 89.44 91 THR A CA 1
ATOM 769 C C . THR A 1 91 ? 0.774 -5.653 -10.318 1.00 89.44 91 THR A C 1
ATOM 771 O O . THR A 1 91 ? -0.449 -5.805 -10.344 1.00 89.44 91 THR A O 1
ATOM 774 N N . ASP A 1 92 ? 1.611 -6.631 -10.680 1.00 90.56 92 ASP A N 1
ATOM 775 C CA . ASP A 1 92 ? 1.160 -7.924 -11.190 1.00 90.56 92 ASP A CA 1
ATOM 776 C C . ASP A 1 92 ? 0.500 -8.785 -10.105 1.00 90.56 92 ASP A C 1
ATOM 778 O O . ASP A 1 92 ? 1.136 -9.546 -9.374 1.00 90.56 92 ASP A O 1
ATOM 782 N N . THR A 1 93 ? -0.827 -8.713 -10.040 1.00 87.75 93 THR A N 1
ATOM 783 C CA . THR A 1 93 ? -1.651 -9.504 -9.112 1.00 87.75 93 THR A CA 1
ATOM 784 C C . THR A 1 93 ? -1.519 -11.024 -9.267 1.00 87.75 93 THR A C 1
ATOM 786 O O . THR A 1 93 ? -1.957 -11.747 -8.372 1.00 87.75 93 THR A O 1
ATOM 789 N N . LYS A 1 94 ? -0.926 -11.522 -10.361 1.00 90.88 94 LYS A N 1
ATOM 790 C CA . LYS A 1 94 ? -0.796 -12.957 -10.649 1.00 90.88 94 LYS A CA 1
ATOM 791 C C . LYS A 1 94 ? 0.493 -13.585 -10.112 1.00 90.88 94 LYS A C 1
ATOM 793 O O . LYS A 1 94 ? 0.628 -14.804 -10.208 1.00 90.88 94 LYS A O 1
ATOM 798 N N . ARG A 1 95 ? 1.410 -12.806 -9.519 1.00 89.06 95 ARG A N 1
ATOM 799 C CA . ARG A 1 95 ? 2.647 -13.342 -8.920 1.00 89.06 95 ARG A CA 1
ATOM 800 C C . ARG A 1 95 ? 2.350 -14.435 -7.889 1.00 89.06 95 ARG A C 1
ATOM 802 O O . ARG A 1 95 ? 1.570 -14.243 -6.951 1.00 89.06 95 ARG A O 1
ATOM 809 N N . THR A 1 96 ? 3.013 -15.578 -8.048 1.00 91.69 96 THR A N 1
ATOM 810 C CA . THR A 1 96 ? 2.880 -16.740 -7.163 1.00 91.69 96 THR A CA 1
ATOM 811 C C . THR A 1 96 ? 3.860 -16.668 -5.991 1.00 91.69 96 THR A C 1
ATOM 813 O O . THR A 1 96 ? 4.826 -15.906 -6.000 1.00 91.69 96 THR A O 1
ATOM 816 N N . SER A 1 97 ? 3.659 -17.503 -4.969 1.00 85.69 97 SER A N 1
ATOM 817 C CA . SER A 1 97 ? 4.606 -17.627 -3.850 1.00 85.69 97 SER A CA 1
ATOM 818 C C . SER A 1 97 ? 6.011 -18.052 -4.296 1.00 85.69 97 SER A C 1
ATOM 820 O O . SER A 1 97 ? 6.994 -17.640 -3.680 1.00 85.69 97 SER A O 1
ATOM 822 N N . ILE A 1 98 ? 6.116 -18.830 -5.378 1.00 91.56 98 ILE A N 1
ATOM 823 C CA . ILE A 1 98 ? 7.390 -19.262 -5.964 1.00 91.56 98 ILE A CA 1
ATOM 824 C C . ILE A 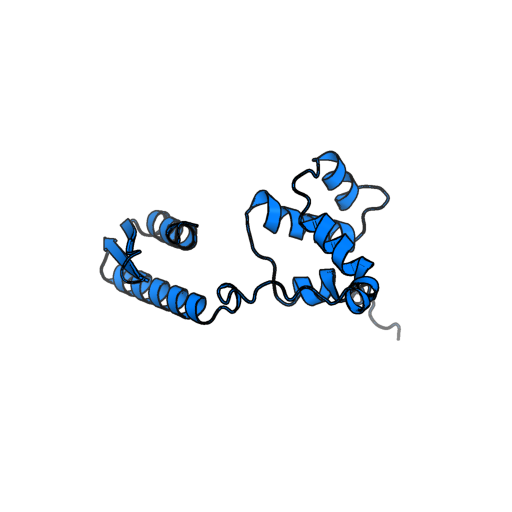1 98 ? 8.133 -18.064 -6.564 1.00 91.56 98 ILE A C 1
ATOM 826 O O . ILE A 1 98 ? 9.338 -17.925 -6.349 1.00 91.56 98 ILE A O 1
ATOM 830 N N . ASP A 1 99 ? 7.425 -17.177 -7.264 1.00 89.00 99 ASP A N 1
ATOM 831 C CA . ASP A 1 99 ? 8.015 -15.972 -7.860 1.00 89.00 99 ASP A CA 1
ATOM 832 C C . ASP A 1 99 ? 8.558 -15.044 -6.774 1.00 89.00 99 ASP A C 1
ATOM 834 O O . ASP A 1 99 ? 9.712 -14.617 -6.827 1.00 89.00 99 ASP A O 1
ATOM 838 N N . LEU A 1 100 ? 7.769 -14.825 -5.716 1.00 90.88 100 LEU A N 1
ATOM 839 C CA . LEU A 1 100 ? 8.194 -14.030 -4.563 1.00 90.88 100 LEU A CA 1
ATOM 840 C C . LEU A 1 100 ? 9.416 -14.646 -3.871 1.00 90.88 100 LEU A C 1
ATOM 842 O O . LEU A 1 100 ? 10.350 -13.929 -3.512 1.00 90.88 100 LEU A O 1
ATOM 846 N N . TYR A 1 101 ? 9.446 -15.972 -3.703 1.00 92.50 101 TYR A N 1
ATOM 847 C CA . TYR A 1 101 ? 10.596 -16.654 -3.113 1.00 92.50 101 TYR A CA 1
ATOM 848 C C . TYR A 1 101 ? 11.864 -16.439 -3.944 1.00 92.50 101 TYR A C 1
ATOM 850 O O . TYR A 1 101 ? 12.902 -16.075 -3.388 1.00 92.50 101 TYR A O 1
ATOM 858 N N . LYS A 1 102 ? 11.780 -16.599 -5.272 1.00 92.88 102 LYS A N 1
ATOM 859 C CA . LYS A 1 102 ? 12.909 -16.358 -6.183 1.00 92.88 102 LYS A CA 1
ATOM 860 C C . LYS A 1 102 ? 13.420 -14.919 -6.079 1.00 92.88 102 LYS A C 1
ATOM 862 O O . LYS A 1 102 ? 14.628 -14.723 -6.003 1.00 92.88 102 LYS A O 1
ATOM 867 N N . SER A 1 103 ? 12.526 -13.934 -5.985 1.00 91.12 103 SER A N 1
ATOM 868 C CA . SER A 1 103 ? 12.892 -12.517 -5.860 1.00 91.12 103 SER A CA 1
ATOM 869 C C . SER A 1 103 ? 13.508 -12.142 -4.506 1.00 91.12 103 SER A C 1
ATOM 871 O O . SER A 1 103 ? 14.270 -11.179 -4.437 1.00 91.12 103 SER A O 1
ATOM 873 N N . VAL A 1 104 ? 13.207 -12.870 -3.423 1.00 93.62 104 VAL A N 1
ATOM 874 C CA . VAL A 1 104 ? 13.717 -12.546 -2.075 1.00 93.62 104 VAL A CA 1
ATOM 875 C C . VAL A 1 104 ? 14.939 -13.379 -1.686 1.00 93.62 104 VAL A C 1
ATOM 877 O O . VAL A 1 104 ? 15.887 -12.840 -1.105 1.00 93.62 104 VAL A O 1
ATOM 880 N N . LYS A 1 105 ? 14.916 -14.681 -1.989 1.00 92.00 105 LYS A N 1
ATOM 881 C CA . LYS A 1 105 ? 15.897 -15.685 -1.538 1.00 92.00 105 LYS A CA 1
ATOM 882 C C . LYS A 1 105 ? 16.503 -16.524 -2.668 1.00 92.00 105 LYS A C 1
ATOM 884 O O . LYS A 1 105 ? 17.318 -17.397 -2.388 1.00 92.00 105 LYS A O 1
ATOM 889 N N . GLY A 1 106 ? 16.095 -16.314 -3.918 1.00 92.69 106 GLY A N 1
ATOM 890 C CA . GLY A 1 106 ? 16.656 -17.035 -5.057 1.00 92.69 106 GLY A CA 1
ATOM 891 C C . GLY A 1 106 ? 18.113 -16.656 -5.350 1.00 92.69 106 GLY A C 1
ATOM 892 O O . GLY A 1 106 ? 18.611 -15.655 -4.835 1.00 92.69 106 GLY A O 1
ATOM 893 N N . PRO A 1 107 ? 18.793 -17.420 -6.222 1.00 92.69 107 PRO A N 1
ATOM 894 C CA . PRO A 1 107 ? 20.190 -17.169 -6.591 1.00 92.69 107 PRO A CA 1
ATOM 895 C C . PRO A 1 107 ? 20.407 -15.789 -7.231 1.00 92.69 107 PRO A C 1
ATOM 897 O O . PRO A 1 107 ? 21.475 -15.209 -7.086 1.00 92.69 107 PRO A O 1
ATOM 900 N N . ASN A 1 108 ? 19.370 -15.237 -7.869 1.00 90.06 108 ASN A N 1
ATOM 901 C CA . ASN A 1 108 ? 19.390 -13.916 -8.502 1.00 90.06 108 ASN A CA 1
ATOM 902 C C . ASN A 1 108 ? 18.706 -12.838 -7.642 1.00 90.06 108 ASN A C 1
ATOM 904 O O . ASN A 1 108 ? 18.329 -11.790 -8.159 1.00 90.06 108 ASN A O 1
ATOM 908 N N . ALA A 1 109 ? 18.468 -13.097 -6.351 1.00 89.88 109 ALA A N 1
ATOM 909 C CA . ALA A 1 109 ? 17.803 -12.135 -5.482 1.00 89.88 109 ALA A CA 1
ATOM 910 C C . ALA A 1 109 ? 18.736 -10.963 -5.157 1.00 89.88 109 ALA A C 1
ATOM 912 O O . ALA A 1 109 ? 19.741 -11.121 -4.460 1.00 89.88 109 ALA A O 1
ATOM 913 N N . THR A 1 110 ? 18.358 -9.771 -5.603 1.00 89.50 110 THR A N 1
ATOM 914 C CA . THR A 1 110 ? 19.068 -8.524 -5.331 1.00 89.50 110 THR A CA 1
ATOM 915 C C . THR A 1 110 ? 18.302 -7.667 -4.321 1.00 89.50 110 THR A C 1
ATOM 917 O O . THR A 1 110 ? 17.244 -8.044 -3.803 1.00 89.50 110 THR A O 1
ATOM 920 N N . ARG A 1 111 ? 18.840 -6.491 -3.979 1.00 85.38 111 ARG A N 1
ATOM 921 C CA . ARG A 1 111 ? 18.111 -5.532 -3.139 1.00 85.38 111 ARG A CA 1
ATOM 922 C C . ARG A 1 111 ? 16.879 -5.013 -3.878 1.00 85.38 111 ARG A C 1
ATOM 924 O O . ARG A 1 111 ? 15.821 -4.894 -3.272 1.00 85.38 111 ARG A O 1
ATOM 931 N N . GLU A 1 112 ? 17.011 -4.761 -5.171 1.00 86.44 112 GLU A N 1
ATOM 932 C CA . GLU A 1 112 ? 15.967 -4.260 -6.058 1.00 86.44 112 GLU A CA 1
ATOM 933 C C . GLU A 1 112 ? 14.800 -5.246 -6.111 1.00 86.44 112 GLU A C 1
ATOM 935 O O . GLU A 1 112 ? 13.674 -4.869 -5.792 1.00 86.44 112 GLU A O 1
ATOM 940 N N . THR A 1 113 ? 15.068 -6.531 -6.370 1.00 89.38 113 THR A N 1
ATOM 941 C CA . THR A 1 113 ? 14.012 -7.556 -6.415 1.00 89.38 113 THR A CA 1
ATOM 942 C C . THR A 1 113 ? 13.318 -7.733 -5.062 1.00 89.38 113 THR A C 1
ATOM 944 O O . THR A 1 113 ? 12.116 -7.992 -5.006 1.00 89.38 113 THR A O 1
ATOM 947 N N . ARG A 1 114 ? 14.029 -7.536 -3.942 1.00 90.19 114 ARG A N 1
ATOM 948 C CA . ARG A 1 114 ? 13.421 -7.522 -2.599 1.00 90.19 114 ARG A CA 1
ATOM 949 C C . ARG A 1 114 ? 12.529 -6.302 -2.384 1.00 90.19 114 ARG A C 1
ATOM 951 O O . ARG A 1 114 ? 11.438 -6.446 -1.836 1.00 90.19 114 ARG A O 1
ATOM 958 N N . MET A 1 115 ? 12.962 -5.120 -2.817 1.00 90.38 115 MET A N 1
ATOM 959 C CA . MET A 1 115 ? 12.168 -3.894 -2.704 1.00 90.38 115 MET A CA 1
ATOM 960 C C . MET A 1 115 ? 10.927 -3.942 -3.601 1.00 90.38 115 MET A C 1
ATOM 962 O O . MET A 1 115 ? 9.854 -3.529 -3.162 1.00 90.38 115 MET A O 1
ATOM 966 N N . GLU A 1 116 ? 11.019 -4.532 -4.796 1.00 90.88 116 GLU A N 1
ATOM 967 C CA . GLU A 1 116 ? 9.849 -4.821 -5.633 1.00 90.88 116 GLU A CA 1
ATOM 968 C C . GLU A 1 116 ? 8.838 -5.705 -4.903 1.00 90.88 116 GLU A C 1
ATOM 970 O O . GLU A 1 116 ? 7.645 -5.417 -4.924 1.00 90.88 116 GLU A O 1
ATOM 975 N N . VAL A 1 117 ? 9.296 -6.761 -4.221 1.00 92.06 117 VAL A N 1
ATOM 976 C CA . VAL A 1 117 ? 8.411 -7.639 -3.442 1.00 92.06 117 VAL A CA 1
ATOM 977 C C . VAL A 1 117 ? 7.755 -6.888 -2.284 1.00 92.06 117 VAL A C 1
ATOM 979 O O . VAL A 1 117 ? 6.560 -7.060 -2.054 1.00 92.06 117 VAL A O 1
ATOM 982 N N . VAL A 1 118 ? 8.485 -6.017 -1.582 1.00 90.44 118 VAL A N 1
ATOM 983 C CA . VAL A 1 118 ? 7.909 -5.170 -0.522 1.00 90.44 118 VAL A CA 1
ATOM 984 C C . VAL A 1 118 ? 6.809 -4.266 -1.083 1.00 90.44 118 VAL A C 1
ATOM 986 O O . VAL A 1 118 ? 5.712 -4.207 -0.522 1.00 90.44 118 VAL A O 1
ATOM 989 N N . ALA A 1 119 ? 7.071 -3.600 -2.210 1.00 90.75 119 ALA A N 1
ATOM 990 C CA . ALA A 1 119 ? 6.084 -2.755 -2.872 1.00 90.75 119 ALA A CA 1
ATOM 991 C C . ALA A 1 119 ? 4.878 -3.566 -3.361 1.00 90.75 119 ALA A C 1
ATOM 993 O O . ALA A 1 119 ? 3.739 -3.148 -3.164 1.00 90.75 119 ALA A O 1
ATOM 994 N N . TRP A 1 120 ? 5.115 -4.749 -3.928 1.00 92.38 120 TRP A N 1
ATOM 995 C CA . TRP A 1 120 ? 4.066 -5.658 -4.374 1.00 92.38 120 TRP A CA 1
ATOM 996 C C . TRP A 1 120 ? 3.166 -6.099 -3.220 1.00 92.38 120 TRP A C 1
ATOM 998 O O . TRP A 1 120 ? 1.947 -6.063 -3.339 1.00 92.38 120 TRP A O 1
ATOM 1008 N N . ILE A 1 121 ? 3.733 -6.461 -2.065 1.00 85.50 121 ILE A N 1
ATOM 1009 C CA . ILE A 1 121 ? 2.947 -6.826 -0.878 1.00 85.50 121 ILE A CA 1
ATOM 1010 C C . ILE A 1 121 ? 2.078 -5.640 -0.446 1.00 85.50 121 ILE A C 1
ATOM 1012 O O . ILE A 1 121 ? 0.872 -5.798 -0.241 1.00 85.50 121 ILE A O 1
ATOM 1016 N N . ALA A 1 122 ? 2.663 -4.444 -0.352 1.00 86.00 122 ALA A N 1
ATOM 1017 C CA . ALA A 1 122 ? 1.925 -3.241 0.012 1.00 86.00 122 ALA A CA 1
ATOM 1018 C C . ALA A 1 122 ? 0.752 -2.990 -0.952 1.00 86.00 122 ALA A C 1
ATOM 1020 O O . ALA A 1 122 ? -0.385 -2.838 -0.507 1.00 86.00 122 ALA A O 1
ATOM 1021 N N . VAL A 1 123 ? 1.006 -3.008 -2.262 1.00 86.69 123 VAL A N 1
ATOM 1022 C CA . VAL A 1 123 ? 0.007 -2.691 -3.292 1.00 86.69 123 VAL A CA 1
ATOM 1023 C C . VAL A 1 123 ? -1.015 -3.816 -3.461 1.00 86.69 123 VAL A C 1
ATOM 1025 O O . VAL A 1 123 ? -2.215 -3.583 -3.335 1.00 86.69 123 VAL A O 1
ATOM 1028 N N . CYS A 1 124 ? -0.571 -5.043 -3.717 1.00 83.31 124 CYS A N 1
ATOM 1029 C CA . CYS A 1 124 ? -1.438 -6.148 -4.123 1.00 83.31 124 CYS A CA 1
ATOM 1030 C C . CYS A 1 124 ? -2.064 -6.914 -2.951 1.00 83.31 124 CYS A C 1
ATOM 1032 O O . CYS A 1 124 ? -3.148 -7.470 -3.117 1.00 83.31 124 CYS A O 1
ATOM 1034 N N . LYS A 1 125 ? -1.426 -6.968 -1.770 1.00 80.62 125 LYS A N 1
ATOM 1035 C CA . LYS A 1 125 ? -1.993 -7.671 -0.597 1.00 80.62 125 LYS A CA 1
ATOM 1036 C C . LYS A 1 125 ? -2.729 -6.743 0.350 1.00 80.62 125 LYS A C 1
ATOM 1038 O O . LYS A 1 125 ? -3.806 -7.097 0.820 1.00 80.62 125 LYS A O 1
ATOM 1043 N N . PHE A 1 126 ? -2.178 -5.562 0.604 1.00 77.62 126 PHE A N 1
ATOM 1044 C CA . PHE A 1 126 ? -2.754 -4.622 1.567 1.00 77.62 126 PHE A CA 1
ATOM 1045 C C . PHE A 1 126 ? -3.524 -3.467 0.920 1.00 77.62 126 PHE A C 1
ATOM 1047 O O . PHE A 1 126 ? -4.120 -2.667 1.638 1.00 77.62 126 PHE A O 1
ATOM 1054 N N . SER A 1 127 ? -3.576 -3.396 -0.419 1.00 82.19 127 SER A N 1
ATOM 1055 C CA . SER A 1 127 ? -4.221 -2.287 -1.145 1.00 82.19 127 SER A CA 1
ATOM 1056 C C . SER A 1 127 ? -3.678 -0.912 -0.729 1.00 82.19 127 SER A C 1
ATOM 1058 O O . SER A 1 127 ? -4.402 0.086 -0.729 1.00 82.19 127 SER A O 1
ATOM 1060 N N . CYS A 1 128 ? -2.402 -0.858 -0.344 1.00 81.12 128 CYS A N 1
ATOM 1061 C CA . CYS A 1 128 ? -1.715 0.366 0.035 1.00 81.12 128 CYS A CA 1
ATOM 1062 C C . CYS A 1 128 ? -1.247 1.132 -1.202 1.00 81.12 128 CYS A C 1
ATOM 1064 O O . CYS A 1 128 ? -0.983 0.566 -2.263 1.00 81.12 128 CYS A O 1
ATOM 1066 N N . LYS A 1 129 ? -1.071 2.442 -1.029 1.00 85.31 129 LYS A N 1
ATOM 1067 C CA . LYS A 1 129 ? -0.403 3.295 -2.008 1.00 85.31 129 LYS A CA 1
ATOM 1068 C C . LYS A 1 129 ? 1.039 3.527 -1.570 1.00 85.31 129 LYS A C 1
ATOM 1070 O O . LYS A 1 129 ? 1.275 3.916 -0.430 1.00 85.31 129 LYS A O 1
ATOM 1075 N N . VAL A 1 130 ? 1.987 3.293 -2.473 1.00 82.88 130 VAL A N 1
ATOM 1076 C CA . VAL A 1 130 ? 3.412 3.559 -2.245 1.00 82.88 130 VAL A CA 1
ATOM 1077 C C . VAL A 1 130 ? 3.762 4.888 -2.909 1.00 82.88 130 VAL A C 1
ATOM 1079 O O . VAL A 1 130 ? 3.470 5.086 -4.086 1.00 82.88 130 VAL A O 1
ATOM 1082 N N . GLU A 1 131 ? 4.348 5.817 -2.155 1.00 86.94 131 GLU A N 1
ATOM 1083 C CA . GLU A 1 131 ? 4.659 7.177 -2.613 1.00 86.94 131 GLU A CA 1
ATOM 1084 C C . GLU A 1 131 ? 5.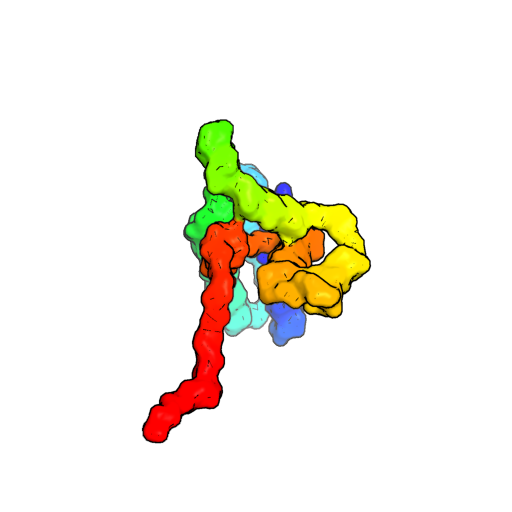997 7.679 -2.044 1.00 86.94 131 GLU A C 1
ATOM 1086 O O . GLU A 1 131 ? 6.630 7.033 -1.208 1.00 86.94 131 GLU A O 1
ATOM 1091 N N . GLY A 1 132 ? 6.416 8.868 -2.483 1.00 86.94 132 GLY A N 1
ATOM 1092 C CA . GLY A 1 132 ? 7.540 9.596 -1.899 1.00 86.94 132 GLY A CA 1
ATOM 1093 C C . GLY A 1 132 ? 8.902 9.008 -2.259 1.00 86.94 132 GLY A C 1
ATOM 1094 O O . GLY A 1 132 ? 9.117 8.552 -3.384 1.00 86.94 132 GLY A O 1
ATOM 1095 N N . GLY A 1 133 ? 9.828 9.046 -1.294 1.00 83.75 133 GLY A N 1
ATOM 1096 C CA . GLY 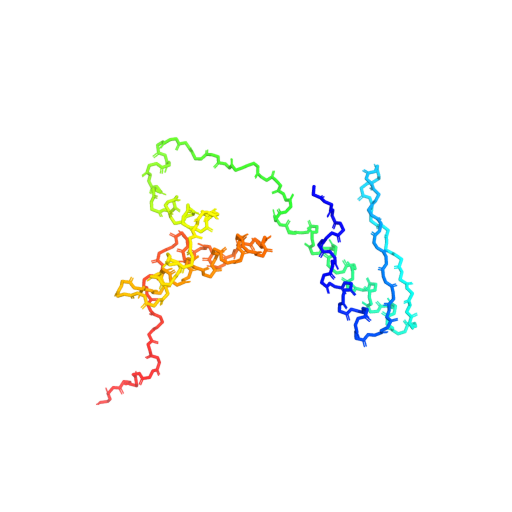A 1 133 ? 11.217 8.619 -1.485 1.00 83.75 133 GLY A CA 1
ATOM 1097 C C . GLY A 1 133 ? 11.333 7.194 -2.016 1.00 83.75 133 GLY A C 1
ATOM 1098 O O . GLY A 1 133 ? 12.149 6.942 -2.887 1.00 83.75 133 GLY A O 1
ATOM 1099 N N . PHE A 1 134 ? 10.432 6.292 -1.615 1.00 85.00 134 PHE A N 1
ATOM 1100 C CA . PHE A 1 134 ? 10.443 4.924 -2.126 1.00 85.00 134 PHE A CA 1
ATOM 1101 C C . PHE A 1 134 ? 10.294 4.868 -3.654 1.00 85.00 134 PHE A C 1
ATOM 1103 O O . PHE A 1 134 ? 11.088 4.220 -4.328 1.00 85.00 134 PHE A O 1
ATOM 1110 N N . ILE A 1 135 ? 9.289 5.553 -4.212 1.00 86.12 135 ILE A N 1
ATOM 1111 C CA . ILE A 1 135 ? 9.050 5.561 -5.663 1.00 86.12 135 ILE A CA 1
ATOM 1112 C C . ILE A 1 135 ? 10.213 6.238 -6.383 1.00 86.12 135 ILE A C 1
ATOM 1114 O O . ILE A 1 135 ? 10.719 5.705 -7.369 1.00 86.12 135 ILE A O 1
ATOM 1118 N N . ARG A 1 136 ? 10.661 7.388 -5.869 1.00 84.38 136 ARG A N 1
ATOM 1119 C CA . ARG A 1 136 ? 11.779 8.128 -6.455 1.00 84.38 136 ARG A CA 1
ATOM 1120 C C . ARG A 1 136 ? 13.051 7.287 -6.485 1.00 84.38 136 ARG A C 1
ATOM 1122 O O . ARG A 1 136 ? 13.720 7.284 -7.505 1.00 84.38 136 ARG A O 1
ATOM 1129 N N . ASP A 1 137 ? 13.363 6.571 -5.413 1.00 82.44 137 ASP A N 1
ATOM 1130 C CA . ASP A 1 137 ? 14.662 5.918 -5.271 1.00 82.44 137 ASP A CA 1
ATOM 1131 C C . ASP A 1 137 ? 14.670 4.527 -5.936 1.00 82.44 137 ASP A C 1
ATOM 1133 O O . ASP A 1 137 ? 15.634 4.169 -6.612 1.00 82.44 137 ASP A O 1
ATOM 1137 N N . TRP A 1 138 ? 13.573 3.766 -5.825 1.00 82.50 138 TRP A N 1
ATOM 1138 C CA . TRP A 1 138 ? 13.520 2.361 -6.263 1.00 82.50 138 TRP A CA 1
ATOM 1139 C C . TRP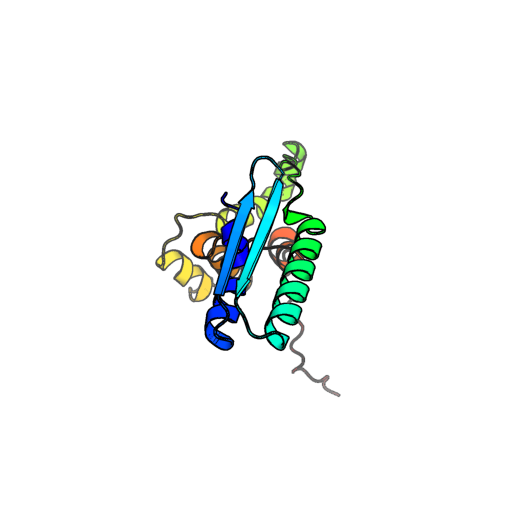 A 1 138 ? 12.826 2.143 -7.605 1.00 82.50 138 TRP A C 1
ATOM 1141 O O . TRP A 1 138 ? 13.268 1.315 -8.402 1.00 82.50 138 TRP A O 1
ATOM 1151 N N . VAL A 1 139 ? 11.749 2.882 -7.871 1.00 84.19 139 VAL A N 1
ATOM 1152 C CA . VAL A 1 139 ? 10.974 2.719 -9.110 1.00 84.19 139 VAL A CA 1
ATOM 1153 C C . VAL A 1 139 ? 11.527 3.607 -10.218 1.00 84.19 139 VAL A C 1
ATOM 1155 O O . VAL A 1 139 ? 11.622 3.159 -11.351 1.00 84.19 139 VAL A O 1
ATOM 1158 N N . VAL A 1 140 ? 11.926 4.842 -9.900 1.00 82.50 140 VAL A N 1
ATOM 1159 C CA . VAL A 1 140 ? 12.421 5.812 -10.892 1.00 82.50 140 VAL A CA 1
ATOM 1160 C C . VAL A 1 140 ? 13.948 5.849 -10.933 1.00 82.50 140 VAL A C 1
ATOM 1162 O O . VAL A 1 140 ? 14.541 5.692 -11.991 1.00 82.50 140 VAL A O 1
ATOM 1165 N N . GLY A 1 141 ? 14.592 6.044 -9.782 1.00 74.62 141 GLY A N 1
ATOM 1166 C CA . GLY A 1 141 ? 15.998 6.440 -9.691 1.00 74.62 141 GLY A CA 1
ATOM 1167 C C . GLY A 1 141 ? 17.015 5.322 -9.884 1.00 74.62 141 GLY A C 1
ATOM 1168 O O . GLY A 1 141 ? 18.182 5.630 -10.084 1.00 74.62 141 GLY A O 1
ATOM 1169 N N . VAL A 1 142 ? 16.593 4.050 -9.833 1.00 67.75 142 VAL A N 1
ATOM 1170 C CA . VAL A 1 142 ? 17.503 2.889 -9.921 1.00 67.75 142 VAL A CA 1
ATOM 1171 C C . VAL A 1 142 ? 18.668 3.059 -8.932 1.00 67.75 142 VAL A C 1
ATOM 1173 O O . VAL A 1 142 ? 19.827 3.000 -9.329 1.00 67.75 142 VAL A O 1
ATOM 1176 N N . TYR A 1 143 ? 18.397 3.358 -7.654 1.00 62.44 143 TYR A N 1
ATOM 1177 C CA . TYR A 1 143 ? 19.474 3.524 -6.669 1.00 62.44 143 TYR A CA 1
ATOM 1178 C C . TYR A 1 143 ? 20.264 2.210 -6.510 1.00 62.44 143 TYR A C 1
ATOM 1180 O O . TYR A 1 143 ? 19.939 1.361 -5.683 1.00 62.44 143 TYR A O 1
ATOM 1188 N N . THR A 1 144 ? 21.323 2.057 -7.307 1.00 53.22 144 THR A N 1
ATOM 1189 C CA . THR A 1 144 ? 22.313 0.972 -7.242 1.00 53.22 144 THR A CA 1
ATOM 1190 C C . THR A 1 144 ? 23.344 1.229 -6.148 1.00 53.22 144 THR A C 1
ATOM 1192 O O . THR A 1 144 ? 24.008 0.307 -5.672 1.00 53.22 144 THR A O 1
ATOM 1195 N N . SER A 1 145 ? 23.469 2.482 -5.705 1.00 50.56 145 SER A N 1
ATOM 1196 C CA . SER A 1 145 ? 24.397 2.890 -4.660 1.00 50.56 145 SER A CA 1
ATOM 1197 C C . SER A 1 145 ? 23.974 2.291 -3.316 1.00 50.56 145 SER A C 1
ATOM 1199 O O . SER A 1 145 ? 23.044 2.768 -2.655 1.00 50.56 145 SER A O 1
ATOM 1201 N N . ARG A 1 146 ? 24.677 1.239 -2.877 1.00 50.62 146 ARG A N 1
ATOM 1202 C CA . ARG A 1 146 ? 24.694 0.848 -1.461 1.00 50.62 146 ARG A CA 1
ATOM 1203 C C . ARG A 1 146 ? 25.081 2.087 -0.638 1.00 50.62 146 ARG A C 1
ATOM 1205 O O . ARG A 1 146 ? 26.045 2.755 -1.011 1.00 50.62 146 ARG A O 1
ATOM 1212 N N . PRO A 1 147 ? 24.387 2.401 0.473 1.00 50.53 147 PRO A N 1
ATOM 1213 C CA . PRO A 1 147 ? 24.993 3.230 1.505 1.00 50.53 147 PRO A CA 1
ATOM 1214 C C . PRO A 1 147 ? 26.355 2.608 1.805 1.00 50.53 147 PRO A C 1
ATOM 1216 O O . PRO A 1 147 ? 26.420 1.392 2.002 1.00 50.53 147 PRO A O 1
ATOM 1219 N N . ALA A 1 148 ? 27.425 3.399 1.733 1.00 51.94 148 ALA A N 1
ATOM 1220 C CA . ALA A 1 148 ? 28.747 2.908 2.084 1.00 51.94 148 ALA A CA 1
ATOM 1221 C C . ALA A 1 148 ? 28.655 2.276 3.476 1.00 51.94 148 ALA A C 1
ATOM 1223 O O . ALA A 1 148 ? 28.091 2.884 4.389 1.00 51.94 148 ALA A O 1
A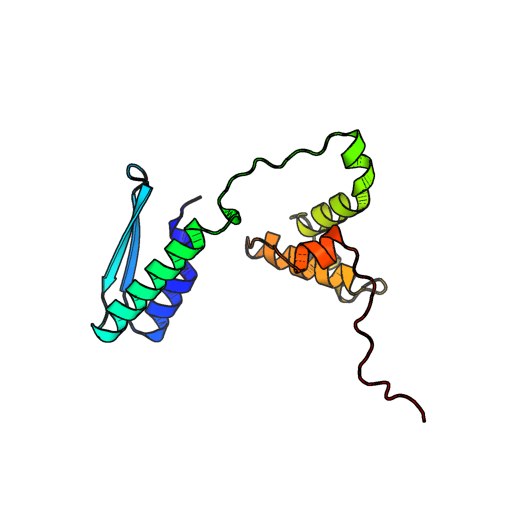TOM 1224 N N . ASP A 1 149 ? 29.141 1.043 3.605 1.00 52.19 149 ASP A N 1
ATOM 1225 C CA . ASP A 1 149 ? 29.228 0.373 4.894 1.00 52.19 149 ASP A CA 1
ATOM 1226 C C . ASP A 1 149 ? 30.041 1.284 5.818 1.00 52.19 149 ASP A C 1
ATOM 1228 O O . ASP A 1 149 ? 31.248 1.457 5.646 1.00 52.19 149 ASP A O 1
ATOM 1232 N N . SER A 1 150 ? 29.385 1.889 6.806 1.00 54.00 150 SER A N 1
ATOM 1233 C CA . SER A 1 150 ? 30.030 2.753 7.801 1.00 54.00 150 SER A CA 1
ATOM 1234 C C . SER A 1 150 ? 30.961 1.972 8.745 1.00 54.00 150 SER A C 1
ATOM 1236 O O . SER A 1 150 ? 31.427 2.510 9.745 1.00 54.00 150 SER A O 1
ATOM 1238 N N . SER A 1 151 ? 31.210 0.692 8.456 1.00 51.09 151 SER A N 1
ATOM 1239 C CA . SER A 1 151 ? 32.108 -0.214 9.170 1.00 51.09 151 SER A CA 1
ATOM 1240 C C . SER A 1 151 ? 33.537 -0.227 8.613 1.00 51.09 151 SER A C 1
ATOM 1242 O O . SER A 1 151 ? 34.435 -0.729 9.288 1.00 51.09 151 SER A O 1
ATOM 1244 N N . LEU A 1 152 ? 33.797 0.368 7.444 1.00 49.84 152 LEU A N 1
ATOM 1245 C CA . LEU A 1 152 ? 35.163 0.604 6.972 1.00 49.84 152 LEU A CA 1
ATOM 1246 C C . LEU A 1 152 ? 35.666 1.933 7.539 1.00 49.84 152 LEU A C 1
ATOM 1248 O O . LEU A 1 152 ? 35.541 2.987 6.917 1.00 49.84 152 LEU A O 1
ATOM 1252 N N . LYS A 1 153 ? 36.235 1.882 8.750 1.00 49.84 153 LYS A N 1
ATOM 1253 C CA . LYS A 1 153 ? 37.085 2.977 9.233 1.00 49.84 153 LYS A CA 1
ATOM 1254 C C . LYS A 1 153 ? 38.224 3.201 8.224 1.00 49.84 153 LYS A C 1
ATOM 1256 O O . LYS A 1 153 ? 38.740 2.211 7.693 1.00 49.84 153 LYS A O 1
ATOM 1261 N N . PRO A 1 154 ? 38.633 4.455 7.966 1.00 47.09 154 PRO A N 1
ATOM 1262 C CA . PRO A 1 154 ? 39.823 4.720 7.173 1.00 47.09 154 PRO A CA 1
ATOM 1263 C C . PRO A 1 154 ? 41.006 3.999 7.819 1.00 47.09 154 PRO A C 1
ATOM 1265 O O . PRO A 1 154 ? 41.181 4.074 9.036 1.00 47.09 154 PRO A O 1
ATOM 1268 N N . LYS A 1 155 ? 41.780 3.268 7.016 1.00 53.03 155 LYS A N 1
ATOM 1269 C CA . LYS A 1 155 ? 43.121 2.868 7.434 1.00 53.03 155 LYS A CA 1
ATOM 1270 C C . LYS A 1 155 ? 43.959 4.144 7.462 1.00 53.03 155 LYS A C 1
ATOM 1272 O O . LYS A 1 155 ? 44.066 4.796 6.423 1.00 53.03 155 LYS A O 1
ATOM 1277 N N . GLU A 1 156 ? 44.440 4.503 8.648 1.00 52.66 156 GLU A N 1
ATOM 1278 C CA . GLU A 1 156 ? 45.600 5.389 8.807 1.00 52.66 156 GLU A CA 1
ATOM 1279 C C . GLU A 1 156 ? 46.838 4.769 8.150 1.00 52.66 156 GLU A C 1
ATOM 1281 O O . GLU A 1 156 ? 46.951 3.517 8.163 1.00 52.66 156 GLU A O 1
#

Secondary structure (DSSP, 8-state):
--GGGGGHHHHHHHHHHH--EEEEEEETTTTEEEEEEES-HHHHHHHHHHHHHHHHHHHH-GGGS--------HHHHGGGHHHHHHHHHHH-TT--HHHHHHHHHSTT--HHHHHHHHHHIIIIIT-PPP-THHIIIIIIS----PPP-TT-PPP-

Radius of gyration: 21.66 Å; chains: 1; bounding box: 71×38×56 Å